Protein AF-A0A1G3AEY8-F1 (afdb_monomer)

Secondary structure (DSSP, 8-state):
-HHHHSPSSSHHHHHHHHHHHHS-S-HHHHHHHHHHHHHHHHHHHHHHHHHHHHHHS-TTTHHHHHHHHTSTTHHHHTTTSHHHHHHHHHHHHHHGGG--

Foldseek 3Di:
DLLLQADPQAVQNVVVVVVVVPDPDDVVVVVVVSVVSVVVNVVCQVVLLVQLCCQCPDPVCVVVVVVQVPDPRNVRRVSVRSSNVSSNVVVVVVVVVVVD

pLDDT: mean 81.92, std 4.72, range [55.81, 88.25]

Nearest PDB structures (foldseek):
  9cxj-assembly1_A  TM=3.294E-01  e=7.964E+00  Homo sapiens

Sequence (100 aa):
MLIGLVPKGNLTAATLSVILLGTRVNLATGMAGAVLFSWLGTFADPLTHRIGEALLTNRSLEPFWESVYQLPLAPWTGLHNTVVLGSLLLGLWLFWPVYR

Mean predicted aligned error: 6.07 Å

Radius of gyration: 14.14 Å; Cα contacts (8 Å, |Δi|>4): 101; chains: 1; bounding box: 26×32×38 Å

Structure (mmCIF, N/CA/C/O backbone):
data_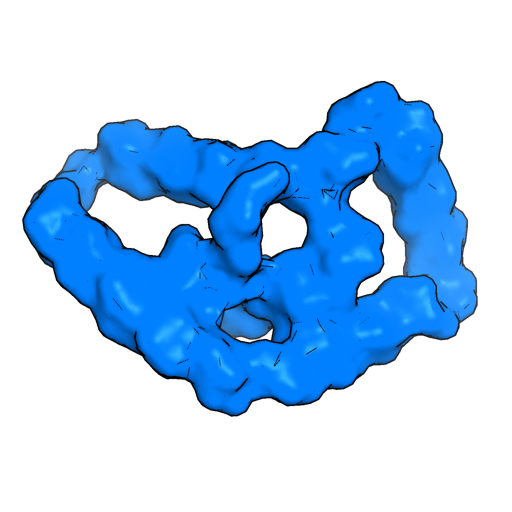AF-A0A1G3AEY8-F1
#
_entry.id   AF-A0A1G3AEY8-F1
#
loop_
_atom_site.group_PDB
_atom_site.id
_atom_site.type_symbol
_atom_site.label_atom_id
_atom_site.label_alt_id
_atom_site.label_comp_id
_atom_site.label_asym_id
_atom_site.label_entity_id
_atom_site.label_seq_id
_atom_site.pdbx_PDB_ins_code
_atom_site.Cartn_x
_atom_site.Cartn_y
_atom_site.Cartn_z
_atom_site.occupancy
_atom_site.B_iso_or_equiv
_atom_site.auth_seq_id
_atom_site.auth_comp_id
_atom_site.auth_asym_id
_atom_site.auth_atom_id
_atom_site.pdbx_PDB_model_num
ATOM 1 N N . MET A 1 1 ? 1.103 -10.801 6.610 1.00 72.06 1 MET A N 1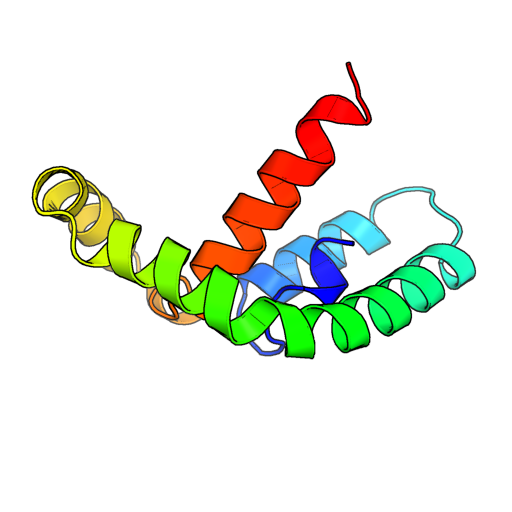
ATOM 2 C CA . MET A 1 1 ? 0.961 -10.955 5.144 1.00 72.06 1 MET A CA 1
ATOM 3 C C . MET A 1 1 ? 1.102 -9.604 4.453 1.00 72.06 1 MET A C 1
ATOM 5 O O . MET A 1 1 ? 2.149 -9.372 3.872 1.00 72.06 1 MET A O 1
ATOM 9 N N . LEU A 1 2 ? 0.141 -8.683 4.617 1.00 75.31 2 LEU A N 1
ATOM 10 C CA . LEU A 1 2 ? 0.150 -7.338 4.005 1.00 75.31 2 LEU A CA 1
ATOM 11 C C . LEU A 1 2 ? 1.463 -6.551 4.195 1.00 75.31 2 LEU A C 1
ATOM 13 O O . LEU A 1 2 ? 2.019 -6.055 3.228 1.00 75.31 2 LEU A O 1
ATOM 17 N N . ILE A 1 3 ? 2.013 -6.513 5.415 1.00 75.62 3 ILE A N 1
ATOM 18 C CA . ILE A 1 3 ? 3.281 -5.809 5.718 1.00 75.62 3 ILE A CA 1
ATOM 19 C C . ILE A 1 3 ? 4.485 -6.407 4.985 1.00 75.62 3 ILE A C 1
ATOM 21 O O . ILE A 1 3 ? 5.430 -5.694 4.675 1.00 75.62 3 ILE A O 1
ATOM 25 N N . GLY A 1 4 ? 4.465 -7.717 4.729 1.00 71.75 4 GLY A N 1
ATOM 26 C CA . GLY A 1 4 ? 5.545 -8.381 4.006 1.00 71.75 4 GLY A CA 1
ATOM 27 C C . GLY A 1 4 ? 5.517 -8.057 2.515 1.00 71.75 4 GLY A C 1
ATOM 28 O O . GLY A 1 4 ? 6.575 -7.927 1.915 1.00 71.75 4 GLY A O 1
ATOM 29 N N . LEU A 1 5 ? 4.317 -7.897 1.946 1.00 71.38 5 LEU A N 1
ATOM 30 C CA . LEU A 1 5 ? 4.097 -7.740 0.507 1.00 71.38 5 LEU A CA 1
ATOM 31 C C . LEU A 1 5 ? 4.331 -6.306 0.008 1.00 71.38 5 LEU A C 1
ATOM 33 O O . LEU A 1 5 ? 4.672 -6.112 -1.152 1.00 71.38 5 LEU A O 1
ATOM 37 N N . VAL A 1 6 ? 4.122 -5.306 0.868 1.00 78.12 6 VAL A N 1
ATOM 38 C CA . VAL A 1 6 ? 4.255 -3.892 0.500 1.00 78.12 6 VAL A CA 1
ATOM 39 C C . VAL A 1 6 ? 5.727 -3.454 0.581 1.00 78.12 6 VAL A C 1
ATOM 41 O O . VAL A 1 6 ? 6.361 -3.654 1.623 1.00 78.12 6 VAL A O 1
ATOM 44 N N . PRO A 1 7 ? 6.278 -2.803 -0.465 1.00 73.19 7 PRO A N 1
ATOM 45 C CA . PRO A 1 7 ? 7.608 -2.205 -0.423 1.00 73.19 7 PRO A CA 1
ATOM 46 C C . PRO A 1 7 ? 7.794 -1.276 0.782 1.00 73.19 7 PRO A C 1
ATOM 48 O O . PRO A 1 7 ? 6.945 -0.435 1.088 1.00 73.19 7 PRO A O 1
ATOM 51 N N . LYS A 1 8 ? 8.929 -1.431 1.468 1.00 69.56 8 LYS A N 1
ATOM 52 C CA . LYS A 1 8 ? 9.257 -0.706 2.703 1.00 69.56 8 LYS A CA 1
ATOM 53 C C . LYS A 1 8 ? 9.723 0.713 2.356 1.00 69.56 8 LYS A C 1
ATOM 55 O O . LYS A 1 8 ? 10.453 0.887 1.387 1.00 69.56 8 LYS A O 1
ATOM 60 N N . GLY A 1 9 ? 9.344 1.710 3.159 1.00 69.81 9 GLY A N 1
ATOM 61 C CA . GLY A 1 9 ? 9.774 3.108 2.969 1.00 69.81 9 GLY A CA 1
ATOM 62 C C . GLY A 1 9 ? 8.672 4.088 2.556 1.00 69.81 9 GLY A C 1
ATOM 63 O O . GLY A 1 9 ? 8.969 5.227 2.220 1.00 69.81 9 GLY A O 1
ATOM 64 N N . ASN A 1 10 ? 7.408 3.671 2.603 1.00 82.69 10 ASN A N 1
ATOM 65 C CA . ASN A 1 10 ? 6.253 4.550 2.439 1.00 82.69 10 ASN A CA 1
ATOM 66 C C . ASN A 1 10 ? 5.400 4.572 3.722 1.00 82.69 10 ASN A C 1
ATOM 68 O O . ASN A 1 10 ? 5.484 3.671 4.565 1.00 82.69 10 ASN A O 1
ATOM 72 N N . LEU A 1 11 ? 4.559 5.599 3.873 1.00 80.38 11 LEU A N 1
ATOM 73 C CA . LEU A 1 11 ? 3.614 5.703 4.987 1.00 80.38 11 LEU A CA 1
ATOM 74 C C . LEU A 1 11 ? 2.653 4.525 5.018 1.00 80.38 11 LEU A C 1
ATOM 76 O O . LEU A 1 11 ? 2.242 4.133 6.099 1.00 80.38 11 LEU A O 1
ATOM 80 N N . THR A 1 12 ? 2.328 3.918 3.879 1.00 82.12 12 THR A N 1
ATOM 81 C CA . THR A 1 12 ? 1.415 2.775 3.863 1.00 82.12 12 THR A CA 1
ATOM 82 C C . THR A 1 12 ? 1.994 1.579 4.627 1.00 82.12 12 THR A C 1
ATOM 84 O O . THR A 1 12 ? 1.318 0.987 5.468 1.00 82.12 12 THR A O 1
ATOM 87 N N . ALA A 1 13 ? 3.275 1.271 4.431 1.00 82.44 13 ALA A N 1
ATOM 88 C CA . ALA A 1 13 ? 3.992 0.250 5.184 1.00 82.44 13 ALA A CA 1
ATOM 89 C C . ALA A 1 13 ? 4.100 0.618 6.673 1.00 82.44 13 ALA A C 1
ATOM 91 O O . ALA A 1 13 ? 3.956 -0.255 7.534 1.00 82.44 13 ALA A O 1
ATOM 92 N N . ALA A 1 14 ? 4.304 1.902 6.990 1.00 83.12 14 ALA A N 1
ATOM 93 C CA . ALA A 1 14 ? 4.325 2.382 8.370 1.00 83.12 14 ALA A CA 1
ATOM 94 C C . ALA A 1 14 ? 2.956 2.213 9.052 1.00 83.12 14 ALA A C 1
ATOM 96 O O . ALA A 1 14 ? 2.883 1.636 10.135 1.00 83.12 14 ALA A O 1
ATOM 97 N N . THR A 1 15 ? 1.864 2.621 8.402 1.00 83.12 15 THR A N 1
ATOM 98 C CA . THR A 1 15 ? 0.492 2.463 8.901 1.00 83.12 15 THR A CA 1
ATOM 99 C C . THR A 1 15 ? 0.149 0.994 9.120 1.00 83.12 15 THR A C 1
ATOM 101 O O . THR A 1 15 ? -0.345 0.637 10.188 1.00 83.12 15 THR A O 1
ATOM 104 N N . LEU A 1 16 ? 0.468 0.117 8.163 1.00 83.56 16 LEU A N 1
ATOM 105 C CA . LEU A 1 16 ? 0.266 -1.324 8.328 1.00 83.56 16 LEU A CA 1
ATOM 106 C C . LEU A 1 16 ? 1.068 -1.875 9.517 1.00 83.56 16 LEU A C 1
ATOM 108 O O . LEU A 1 16 ? 0.541 -2.668 10.296 1.00 83.56 16 LEU A O 1
ATOM 112 N N . SER A 1 17 ? 2.311 -1.425 9.696 1.00 80.94 17 SER A N 1
ATOM 113 C CA . SER A 1 17 ? 3.153 -1.831 10.829 1.00 80.94 17 SER A CA 1
ATOM 114 C C . SER A 1 17 ? 2.567 -1.384 12.169 1.00 80.94 17 SER A C 1
ATOM 116 O O . SER A 1 17 ? 2.536 -2.175 13.109 1.00 80.94 17 SER A O 1
ATOM 118 N N . VAL A 1 18 ? 2.036 -0.160 12.252 1.00 85.19 18 VAL A N 1
ATOM 119 C CA . VAL A 1 18 ? 1.329 0.338 13.444 1.00 85.19 18 VAL A CA 1
ATOM 120 C C . VAL A 1 18 ? 0.101 -0.524 13.754 1.00 85.19 18 VAL A C 1
ATOM 122 O O . VAL A 1 18 ? -0.107 -0.884 14.910 1.00 85.19 18 VAL A O 1
ATOM 125 N N . ILE A 1 19 ? -0.673 -0.926 12.740 1.00 84.12 19 ILE A N 1
ATOM 126 C CA . ILE A 1 19 ? -1.837 -1.811 12.920 1.00 84.12 19 ILE A CA 1
ATOM 127 C C . ILE A 1 19 ? -1.416 -3.186 13.469 1.00 84.12 19 ILE A C 1
ATOM 129 O O . ILE A 1 19 ? -2.062 -3.717 14.377 1.00 84.12 19 ILE A O 1
ATOM 133 N N . LEU A 1 20 ? -0.319 -3.764 12.967 1.00 81.50 20 LEU A N 1
ATOM 134 C CA . LEU A 1 20 ? 0.202 -5.035 13.486 1.00 81.50 20 LEU A CA 1
ATOM 135 C C . LEU A 1 20 ? 0.700 -4.906 14.928 1.00 81.50 20 LEU A C 1
ATOM 137 O O . LEU A 1 20 ? 0.431 -5.779 15.743 1.00 81.50 20 LEU A O 1
ATOM 141 N N . LEU A 1 21 ? 1.403 -3.823 15.256 1.00 80.94 21 LEU A N 1
ATOM 142 C CA . LEU A 1 21 ? 1.885 -3.583 16.619 1.00 80.94 21 LEU A CA 1
ATOM 143 C C . LEU A 1 21 ? 0.737 -3.301 17.600 1.00 80.94 21 LEU A C 1
ATOM 145 O O . LEU A 1 21 ? 0.840 -3.640 18.776 1.00 80.94 21 LEU A O 1
ATOM 149 N N . GLY A 1 22 ? -0.357 -2.703 17.124 1.00 81.75 22 GLY A N 1
ATOM 150 C CA . GLY A 1 22 ? -1.557 -2.433 17.918 1.00 81.75 22 GLY A CA 1
ATOM 151 C C . GLY A 1 22 ? -2.466 -3.648 18.126 1.00 81.75 22 GLY A C 1
ATOM 152 O O . GLY A 1 22 ? -3.350 -3.610 18.983 1.00 81.75 22 GLY A O 1
ATOM 153 N N . THR A 1 23 ? -2.274 -4.736 17.376 1.00 80.25 23 THR A N 1
ATOM 154 C CA . THR A 1 23 ? -3.048 -5.971 17.552 1.00 80.25 23 THR A CA 1
ATOM 155 C C . THR A 1 23 ? -2.376 -6.893 18.571 1.00 80.25 23 THR A C 1
ATOM 157 O O . THR A 1 23 ? -1.155 -6.998 18.632 1.00 80.25 23 THR A O 1
ATOM 160 N N . ARG A 1 24 ? -3.169 -7.606 19.390 1.00 77.88 24 ARG A N 1
ATOM 161 C CA . ARG A 1 24 ? -2.659 -8.573 20.390 1.00 77.88 24 ARG A CA 1
ATOM 162 C C . ARG A 1 24 ? -2.204 -9.894 19.753 1.00 77.88 24 ARG A C 1
ATOM 164 O O . ARG A 1 24 ? -2.584 -10.973 20.200 1.00 77.88 24 ARG A O 1
ATOM 171 N N . VAL A 1 25 ? -1.437 -9.818 18.673 1.00 78.94 25 VAL A N 1
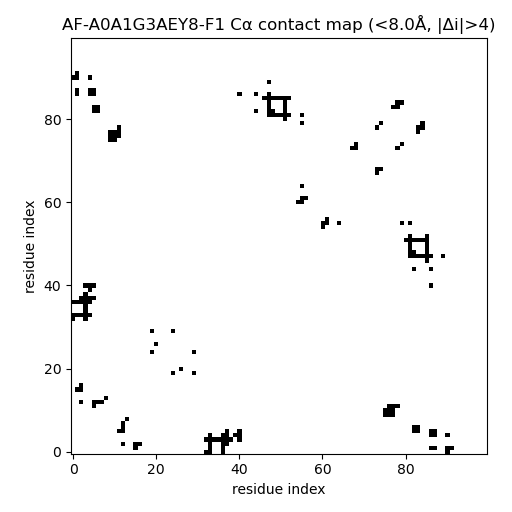ATOM 172 C CA . VAL A 1 25 ? -0.874 -10.986 17.990 1.00 78.94 25 VAL A CA 1
ATOM 173 C C . VAL A 1 25 ? 0.523 -11.245 18.544 1.00 78.94 25 VAL A C 1
ATOM 175 O O . VAL A 1 25 ? 1.232 -10.319 18.933 1.00 78.94 25 VAL A O 1
ATOM 178 N N . ASN A 1 26 ? 0.943 -12.511 18.583 1.00 84.75 26 ASN A N 1
ATOM 179 C CA . ASN A 1 26 ? 2.321 -12.841 18.926 1.00 84.75 26 ASN A CA 1
ATOM 180 C C . ASN A 1 26 ? 3.272 -12.192 17.908 1.00 84.75 26 ASN A C 1
ATOM 182 O O . ASN A 1 26 ? 3.267 -12.541 16.723 1.00 84.75 26 ASN A O 1
ATOM 186 N N . LEU A 1 27 ? 4.101 -11.263 18.390 1.00 78.69 27 LEU A N 1
ATOM 187 C CA . LEU A 1 27 ? 5.023 -10.496 17.561 1.00 78.69 27 LEU A CA 1
ATOM 188 C C . LEU A 1 27 ? 5.993 -11.404 16.792 1.00 78.69 27 LEU A C 1
ATOM 190 O O . LEU A 1 27 ? 6.287 -11.127 15.632 1.00 78.69 27 LEU A O 1
ATOM 194 N N . ALA A 1 28 ? 6.426 -12.522 17.387 1.00 83.06 28 ALA A N 1
ATOM 195 C CA . ALA A 1 28 ? 7.308 -13.483 16.729 1.00 83.06 28 ALA A CA 1
ATOM 196 C C . ALA A 1 28 ? 6.636 -14.116 15.500 1.00 83.06 28 ALA A C 1
ATOM 198 O O . ALA A 1 28 ? 7.231 -14.182 14.426 1.00 83.06 28 ALA A O 1
ATOM 199 N N . THR A 1 29 ? 5.367 -14.513 15.623 1.00 81.94 29 THR A N 1
ATOM 200 C CA . THR A 1 29 ? 4.581 -15.060 14.506 1.00 81.94 29 THR A CA 1
ATOM 201 C C . THR A 1 29 ? 4.292 -13.988 13.453 1.00 81.94 29 THR A C 1
ATOM 203 O O . THR A 1 29 ? 4.379 -14.258 12.254 1.00 81.94 29 THR A O 1
ATOM 206 N N . GLY A 1 30 ? 4.008 -12.753 13.882 1.00 80.62 30 GLY A N 1
ATOM 207 C CA . GLY A 1 30 ? 3.812 -11.609 12.989 1.00 80.62 30 GLY A CA 1
ATOM 208 C C . GLY A 1 30 ? 5.057 -11.285 12.158 1.00 80.62 30 GLY A C 1
ATOM 209 O O . GLY A 1 30 ? 4.960 -11.120 10.940 1.00 80.62 30 GLY A O 1
ATOM 210 N N . MET A 1 31 ? 6.231 -11.261 12.793 1.00 79.75 31 MET A N 1
ATOM 211 C CA . MET A 1 31 ? 7.517 -11.034 12.128 1.00 79.75 31 MET A CA 1
ATOM 212 C C . MET A 1 31 ? 7.909 -12.197 11.215 1.00 79.75 31 MET A C 1
ATOM 214 O O . MET A 1 31 ? 8.307 -11.955 10.077 1.00 79.75 31 MET A O 1
ATOM 218 N N . ALA A 1 32 ? 7.736 -13.447 11.657 1.00 84.00 32 ALA A N 1
ATOM 219 C CA . ALA A 1 32 ? 7.980 -14.623 10.820 1.00 84.00 32 ALA A CA 1
ATOM 220 C C . ALA A 1 32 ? 7.113 -14.592 9.552 1.00 84.00 32 ALA A C 1
ATOM 222 O O . ALA A 1 32 ? 7.612 -14.785 8.443 1.00 84.00 32 ALA A O 1
ATOM 223 N N . GLY A 1 33 ? 5.830 -14.247 9.697 1.00 83.12 33 GLY A N 1
ATOM 224 C CA . GLY A 1 33 ? 4.946 -14.009 8.563 1.00 83.12 33 GLY A CA 1
ATOM 225 C C . GLY A 1 33 ? 5.453 -12.876 7.668 1.00 83.12 33 GLY A C 1
ATOM 226 O O . GLY A 1 33 ? 5.525 -13.043 6.456 1.00 83.12 33 GLY A O 1
ATOM 227 N N . ALA A 1 34 ? 5.841 -11.727 8.223 1.00 81.50 34 ALA A N 1
ATOM 228 C CA . ALA A 1 34 ? 6.356 -10.614 7.421 1.00 81.50 34 ALA A CA 1
ATOM 229 C C . ALA A 1 34 ? 7.577 -11.015 6.572 1.00 81.50 34 ALA A C 1
ATOM 231 O O . ALA A 1 34 ? 7.616 -10.680 5.392 1.00 81.50 34 ALA A O 1
ATOM 232 N N . VAL A 1 35 ? 8.517 -11.785 7.129 1.00 83.44 35 VAL A N 1
ATOM 233 C CA . VAL A 1 35 ? 9.701 -12.273 6.401 1.00 83.44 35 VAL A CA 1
ATOM 234 C C . VAL A 1 35 ? 9.312 -13.222 5.266 1.00 83.44 35 VAL A C 1
ATOM 236 O O . VAL A 1 35 ? 9.732 -13.011 4.128 1.00 83.44 35 VAL A O 1
ATOM 239 N N . LEU A 1 36 ? 8.469 -14.221 5.546 1.00 85.00 36 LEU A N 1
ATOM 240 C CA . LEU A 1 36 ? 8.005 -15.177 4.534 1.00 85.00 36 LEU A CA 1
ATOM 241 C C . LEU A 1 36 ? 7.275 -14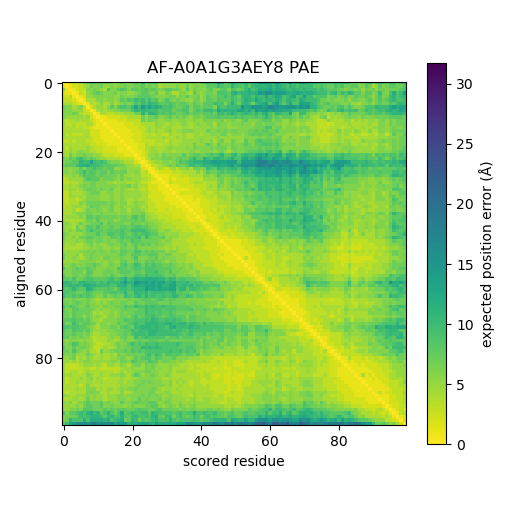.471 3.385 1.00 85.00 36 LEU A C 1
ATOM 243 O O . LEU A 1 36 ? 7.554 -14.725 2.215 1.00 85.00 36 LEU A O 1
ATOM 247 N N . PHE A 1 37 ? 6.372 -13.545 3.713 1.00 81.81 37 PHE A N 1
ATOM 248 C CA . PHE A 1 37 ? 5.610 -12.801 2.712 1.00 81.81 37 PHE A CA 1
ATOM 249 C C . PHE A 1 37 ? 6.433 -11.734 1.985 1.00 81.81 37 PHE A C 1
ATOM 251 O O . PHE A 1 37 ? 6.100 -11.435 0.847 1.00 81.81 37 PHE A O 1
ATOM 258 N N . SER A 1 38 ? 7.513 -11.202 2.568 1.00 80.12 38 SER A N 1
ATOM 259 C CA . SER A 1 38 ? 8.472 -10.376 1.818 1.00 80.12 38 SER A CA 1
ATOM 260 C C . SER A 1 38 ? 9.229 -11.175 0.771 1.00 80.12 38 SER A C 1
ATOM 262 O O . SER A 1 38 ? 9.414 -10.683 -0.335 1.00 80.12 38 SER A O 1
ATOM 264 N N . TRP A 1 39 ? 9.621 -12.410 1.082 1.00 82.38 39 TRP A N 1
ATOM 265 C CA . TRP A 1 39 ? 10.284 -13.266 0.102 1.00 82.38 39 TRP A CA 1
ATOM 266 C C . TRP A 1 39 ? 9.334 -13.693 -1.027 1.00 82.38 39 TRP A C 1
ATOM 268 O O . TRP A 1 39 ? 9.685 -13.611 -2.201 1.00 82.38 39 TRP A O 1
ATOM 278 N N . LEU A 1 40 ? 8.096 -14.069 -0.687 1.00 81.12 40 LEU A N 1
ATOM 279 C CA . LEU A 1 40 ? 7.052 -14.355 -1.680 1.00 81.12 40 LEU A CA 1
ATOM 280 C C . LEU A 1 40 ? 6.645 -13.111 -2.482 1.00 81.12 40 LEU A C 1
ATOM 282 O O . LEU A 1 40 ? 6.338 -13.222 -3.667 1.00 81.12 40 LEU A O 1
ATOM 286 N N . GLY A 1 41 ? 6.667 -11.936 -1.849 1.00 79.31 41 GLY A N 1
ATOM 287 C CA . GLY A 1 41 ? 6.378 -10.650 -2.477 1.00 79.31 41 GLY A CA 1
ATOM 288 C C . GLY 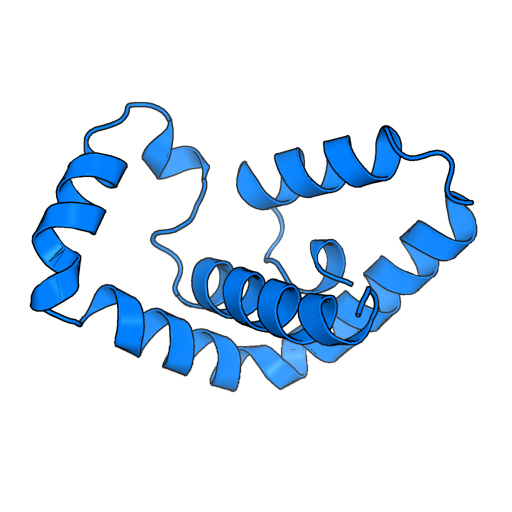A 1 41 ? 7.272 -10.395 -3.681 1.00 79.31 41 GLY A C 1
ATOM 289 O O . GLY A 1 41 ? 6.753 -10.102 -4.748 1.00 79.31 41 GLY A O 1
ATOM 290 N N . THR A 1 42 ? 8.573 -10.671 -3.570 1.00 79.94 42 THR A N 1
ATOM 291 C CA . THR A 1 42 ? 9.526 -10.506 -4.680 1.00 79.94 42 THR A CA 1
ATOM 292 C C . THR A 1 42 ? 9.152 -11.312 -5.930 1.00 79.94 42 THR A C 1
ATOM 294 O O . THR A 1 42 ? 9.363 -10.858 -7.051 1.00 79.94 42 THR A O 1
ATOM 297 N N . PHE A 1 43 ? 8.554 -12.495 -5.765 1.00 82.44 43 PHE A N 1
ATOM 298 C CA . PHE A 1 43 ? 8.043 -13.284 -6.894 1.00 82.44 43 PHE A CA 1
ATOM 299 C C . PHE A 1 43 ? 6.707 -12.757 -7.429 1.00 82.44 43 PHE A C 1
ATOM 301 O O . PHE A 1 43 ? 6.414 -12.902 -8.615 1.00 82.44 43 PHE A O 1
ATOM 308 N N . ALA A 1 44 ? 5.893 -12.157 -6.562 1.00 80.31 44 ALA A N 1
ATOM 309 C CA . ALA A 1 44 ? 4.616 -11.552 -6.916 1.00 80.31 44 ALA A CA 1
ATOM 310 C C . ALA A 1 44 ? 4.753 -10.126 -7.485 1.00 80.31 44 ALA A C 1
ATOM 312 O O . ALA A 1 44 ? 3.786 -9.626 -8.060 1.00 80.31 44 ALA A O 1
ATOM 313 N N . ASP A 1 45 ? 5.926 -9.492 -7.382 1.00 82.06 45 ASP A N 1
ATOM 314 C CA . ASP A 1 45 ? 6.190 -8.119 -7.833 1.00 82.06 45 ASP A CA 1
ATOM 315 C C . ASP A 1 45 ? 5.782 -7.841 -9.296 1.00 82.06 45 ASP A C 1
ATOM 317 O O . ASP A 1 45 ? 5.142 -6.819 -9.552 1.00 82.06 45 ASP A O 1
ATOM 321 N N . PRO A 1 46 ? 6.039 -8.726 -10.282 1.00 84.25 46 PRO A N 1
ATOM 322 C CA . PRO A 1 46 ? 5.573 -8.504 -11.654 1.00 84.25 46 PRO A CA 1
ATOM 323 C C . PRO A 1 46 ? 4.041 -8.512 -11.782 1.00 84.25 46 PRO A C 1
ATOM 325 O O . PRO A 1 46 ? 3.479 -7.824 -12.637 1.00 84.25 46 PRO A O 1
ATOM 328 N N . LEU A 1 47 ? 3.350 -9.292 -10.943 1.00 84.75 47 LEU A N 1
ATOM 329 C CA . LEU A 1 47 ? 1.887 -9.367 -10.928 1.00 84.75 47 LEU A CA 1
ATOM 330 C C . LEU A 1 47 ? 1.285 -8.135 -10.252 1.00 84.75 47 LEU A C 1
ATOM 332 O O . LEU A 1 47 ?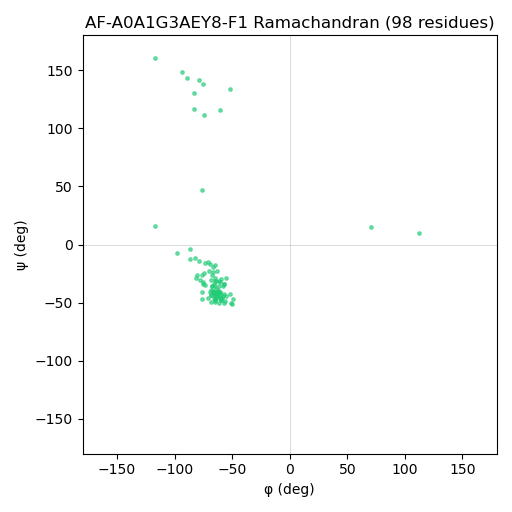 0.368 -7.525 -10.801 1.00 84.75 47 LEU A O 1
ATOM 336 N N . THR A 1 48 ? 1.813 -7.743 -9.090 1.00 84.88 48 THR A N 1
ATOM 337 C CA . THR A 1 48 ? 1.372 -6.537 -8.375 1.00 84.88 48 THR A CA 1
ATOM 338 C C . THR A 1 48 ? 1.630 -5.288 -9.212 1.00 84.88 48 THR A C 1
ATOM 340 O O . THR A 1 48 ? 0.747 -4.436 -9.290 1.00 84.88 48 THR A O 1
ATOM 343 N N . HIS A 1 49 ? 2.764 -5.213 -9.918 1.00 86.31 49 HIS A N 1
ATOM 344 C CA . HIS A 1 49 ? 3.063 -4.125 -10.848 1.00 86.31 49 HIS A CA 1
ATOM 345 C C . HIS A 1 49 ? 1.985 -3.982 -11.927 1.00 86.31 49 HIS A C 1
ATOM 347 O O . HIS A 1 49 ? 1.441 -2.895 -12.096 1.00 86.31 49 HIS A O 1
ATOM 353 N N . ARG A 1 50 ? 1.614 -5.080 -12.599 1.00 86.62 50 ARG A N 1
ATOM 354 C CA . ARG A 1 50 ? 0.581 -5.074 -13.651 1.00 86.62 50 ARG A CA 1
ATOM 355 C C . ARG A 1 50 ? -0.796 -4.667 -13.136 1.00 86.62 50 ARG A C 1
ATOM 357 O O . ARG A 1 50 ? -1.506 -3.921 -13.803 1.00 86.62 50 ARG A O 1
ATOM 364 N N . ILE A 1 51 ? -1.177 -5.148 -11.953 1.00 85.75 51 ILE A N 1
ATOM 365 C CA . ILE A 1 51 ? -2.458 -4.789 -11.325 1.00 85.75 51 ILE A CA 1
ATOM 366 C C . ILE A 1 51 ? -2.472 -3.300 -10.966 1.00 85.75 51 ILE A C 1
ATOM 368 O O . ILE A 1 51 ? -3.442 -2.604 -11.260 1.00 85.75 51 ILE A O 1
ATOM 372 N N . GLY A 1 52 ? -1.395 -2.804 -10.352 1.00 84.81 52 GLY A N 1
ATOM 373 C CA . GLY A 1 52 ? -1.274 -1.394 -9.996 1.00 84.81 52 GLY A CA 1
ATOM 374 C C . GLY A 1 52 ? -1.245 -0.485 -11.221 1.00 84.81 52 GLY A C 1
ATOM 375 O O . GLY A 1 52 ? -1.925 0.535 -11.233 1.00 84.81 52 GLY A O 1
ATOM 376 N N . GLU A 1 53 ? -0.517 -0.875 -12.267 1.00 87.19 53 GLU A N 1
ATOM 377 C CA . GLU A 1 53 ? -0.456 -0.152 -13.539 1.00 87.19 53 GLU A CA 1
ATOM 378 C C . GLU A 1 53 ? -1.841 -0.051 -14.178 1.00 87.19 53 GLU A C 1
ATOM 380 O O . GLU A 1 53 ? -2.266 1.050 -14.524 1.00 87.19 53 GLU A O 1
ATOM 385 N N . ALA A 1 54 ? -2.585 -1.159 -14.249 1.00 86.31 54 ALA A N 1
ATOM 386 C CA . ALA A 1 54 ? -3.942 -1.176 -14.791 1.00 86.31 54 ALA A CA 1
ATOM 387 C C . ALA A 1 54 ? -4.913 -0.273 -14.008 1.00 86.31 54 ALA A C 1
ATOM 389 O O . ALA A 1 54 ? -5.825 0.300 -14.599 1.00 86.31 54 ALA A O 1
ATOM 390 N N . LEU A 1 55 ? -4.725 -0.117 -12.692 1.00 85.31 55 LEU A N 1
ATOM 391 C CA . LEU A 1 55 ? -5.529 0.799 -11.876 1.00 85.31 55 LEU A CA 1
ATOM 392 C C . LEU A 1 55 ? -5.147 2.269 -12.065 1.00 85.31 55 LEU A C 1
ATOM 394 O O . LEU A 1 55 ? -6.030 3.126 -12.094 1.00 85.31 55 LEU A O 1
ATOM 398 N N . LEU A 1 56 ? -3.849 2.559 -12.149 1.00 85.50 56 LEU A N 1
ATOM 399 C CA . LEU A 1 56 ? -3.326 3.923 -12.264 1.00 85.50 56 LEU A CA 1
ATOM 400 C C . LEU A 1 56 ? -3.523 4.503 -13.668 1.00 85.50 56 LEU A C 1
ATOM 402 O O . LEU A 1 56 ? -3.747 5.699 -13.805 1.00 85.50 56 LEU A O 1
ATOM 406 N N . THR A 1 57 ? -3.486 3.668 -14.708 1.00 86.44 57 THR A N 1
ATOM 407 C CA . THR A 1 57 ? -3.708 4.099 -16.103 1.00 86.44 57 THR A CA 1
ATOM 408 C C . THR A 1 57 ? -5.180 4.124 -16.516 1.00 86.44 57 THR A C 1
ATOM 410 O O . THR A 1 57 ? -5.509 4.555 -17.624 1.00 86.44 57 THR A O 1
ATOM 413 N N . ASN A 1 58 ? -6.096 3.688 -15.648 1.00 86.94 58 ASN A N 1
ATOM 414 C CA . ASN A 1 58 ? -7.518 3.709 -15.953 1.00 86.94 58 ASN A CA 1
ATOM 415 C C . ASN A 1 58 ? -8.078 5.138 -15.868 1.00 86.94 58 ASN A C 1
ATOM 417 O O . ASN A 1 58 ? -8.242 5.689 -14.780 1.00 86.94 58 ASN A O 1
ATOM 421 N N . ARG A 1 59 ? -8.462 5.700 -17.021 1.00 82.69 59 ARG A N 1
ATOM 422 C CA . ARG A 1 59 ? -9.045 7.050 -17.142 1.00 82.69 59 ARG A CA 1
ATOM 423 C C . ARG A 1 59 ? -10.290 7.271 -16.280 1.00 82.69 59 ARG A C 1
ATOM 425 O O . ARG A 1 59 ? -10.544 8.385 -15.846 1.00 82.69 59 ARG A O 1
ATOM 432 N N . SER A 1 60 ? -11.071 6.229 -15.990 1.00 87.69 60 SER A N 1
ATOM 433 C CA . SER A 1 60 ? -12.242 6.368 -15.110 1.00 87.69 60 SER A CA 1
ATOM 434 C C . SER A 1 60 ? -11.868 6.621 -13.646 1.00 87.69 60 SER A C 1
ATOM 436 O O . SER A 1 60 ? -12.683 7.151 -12.897 1.00 87.69 60 SER A O 1
ATOM 438 N N . LEU A 1 61 ? -10.653 6.243 -13.234 1.00 85.06 61 LEU A N 1
ATOM 439 C CA . LEU A 1 61 ? -10.132 6.433 -11.877 1.00 85.06 61 LEU A CA 1
ATOM 440 C C . LEU A 1 61 ? -9.231 7.669 -11.757 1.00 85.06 61 LEU A C 1
ATOM 442 O O . LEU A 1 61 ? -8.863 8.045 -10.649 1.00 85.06 61 LEU A O 1
ATOM 446 N N . GLU A 1 62 ? -8.908 8.325 -12.870 1.00 83.38 62 GLU A N 1
ATOM 447 C CA . GLU A 1 62 ? -8.113 9.555 -12.924 1.00 83.38 62 GLU A CA 1
ATOM 448 C C . GLU A 1 62 ? -8.621 10.657 -11.968 1.00 83.38 62 GLU A C 1
ATOM 450 O O . GLU A 1 62 ? -7.834 11.081 -11.122 1.00 83.38 62 GLU A O 1
ATOM 455 N N . PRO A 1 63 ? -9.920 11.038 -11.945 1.00 86.25 63 PRO A N 1
ATOM 456 C CA . PRO A 1 63 ? -10.401 12.066 -11.013 1.00 86.25 63 PRO A CA 1
ATOM 457 C C . PRO A 1 63 ? -10.306 11.641 -9.537 1.00 86.25 63 PRO A C 1
ATOM 459 O O . PRO A 1 63 ? -10.135 12.476 -8.647 1.00 86.25 63 PRO A O 1
ATOM 462 N N . PHE A 1 64 ? -10.387 10.336 -9.252 1.00 87.06 64 PHE A N 1
ATOM 463 C CA . PHE A 1 64 ? -10.165 9.818 -7.903 1.00 87.06 64 PHE A CA 1
ATOM 464 C C . PHE A 1 64 ? -8.697 9.984 -7.503 1.00 87.06 64 PHE A C 1
ATOM 466 O O . PHE A 1 64 ? -8.410 10.545 -6.443 1.00 87.06 64 PHE A O 1
ATOM 473 N N . TRP A 1 65 ? -7.769 9.562 -8.363 1.00 86.12 65 TRP A N 1
ATOM 474 C CA . TRP A 1 65 ? -6.337 9.702 -8.113 1.00 86.12 65 TRP A CA 1
ATOM 475 C C . TRP A 1 65 ? -5.915 11.165 -7.977 1.00 86.12 65 TRP A C 1
ATOM 477 O O . TRP A 1 65 ? -5.166 11.482 -7.056 1.00 86.12 65 TRP A O 1
ATOM 487 N N . GLU A 1 66 ? -6.445 12.067 -8.803 1.00 85.81 66 GLU A N 1
ATOM 488 C CA . GLU A 1 66 ? -6.200 13.509 -8.684 1.00 85.81 66 GLU A CA 1
ATOM 489 C C . GLU A 1 66 ? -6.589 14.044 -7.302 1.00 85.81 66 GLU A C 1
ATOM 491 O O . GLU A 1 66 ? -5.778 14.696 -6.643 1.00 85.81 66 GLU A O 1
ATOM 496 N N . SER A 1 67 ? -7.791 13.711 -6.820 1.00 87.94 67 SER A N 1
ATOM 497 C CA . SER A 1 67 ? -8.253 14.143 -5.493 1.00 87.94 67 SER A CA 1
ATOM 498 C C . SER A 1 67 ? -7.371 13.613 -4.354 1.00 87.94 67 SER A C 1
ATOM 500 O O . SER A 1 67 ? -7.106 14.322 -3.382 1.00 87.94 67 SER A O 1
ATOM 502 N N . VAL A 1 68 ? -6.859 12.384 -4.489 1.00 84.06 68 VAL A N 1
ATOM 503 C CA . VAL A 1 68 ? -5.949 11.774 -3.513 1.00 84.06 68 VAL A CA 1
ATOM 504 C C . VAL A 1 68 ? -4.588 12.461 -3.561 1.00 84.06 68 VAL A C 1
ATOM 506 O O . VAL A 1 68 ? -4.063 12.809 -2.508 1.00 84.06 68 VAL A O 1
ATOM 509 N N . TYR A 1 69 ? -4.024 12.699 -4.748 1.00 85.44 69 TYR A N 1
ATOM 510 C CA . TYR A 1 69 ? -2.694 13.298 -4.906 1.00 85.44 69 TYR A CA 1
ATOM 511 C C . TYR A 1 69 ? -2.636 14.798 -4.602 1.00 85.44 69 TYR A C 1
ATOM 513 O O . TYR A 1 69 ? -1.550 15.314 -4.344 1.00 85.44 69 TYR A O 1
ATOM 521 N N . GLN A 1 70 ? -3.777 15.486 -4.551 1.00 88.25 70 GLN A N 1
ATOM 522 C CA . GLN A 1 70 ? -3.863 16.860 -4.047 1.00 88.25 70 GLN A CA 1
ATOM 523 C C . GLN A 1 70 ? -3.640 16.966 -2.528 1.00 88.25 70 GLN A C 1
ATOM 525 O O . GLN A 1 70 ? -3.363 18.055 -2.021 1.00 88.25 70 GLN A O 1
ATOM 530 N N . LEU A 1 71 ? -3.735 15.860 -1.781 1.00 87.06 71 LEU A N 1
ATOM 531 C CA . LEU A 1 71 ? -3.491 15.866 -0.342 1.00 87.06 71 LEU A CA 1
ATOM 532 C C . LEU A 1 71 ? -1.984 15.966 -0.039 1.00 87.06 71 LEU A C 1
ATOM 534 O O . LEU A 1 71 ? -1.185 15.229 -0.620 1.00 87.06 71 LEU A O 1
ATOM 538 N N . PRO A 1 72 ? -1.568 16.770 0.959 1.00 83.44 72 PRO A N 1
ATOM 539 C CA . PRO A 1 72 ? -0.151 16.963 1.291 1.00 83.44 72 PRO A CA 1
ATOM 540 C C . PRO A 1 72 ? 0.549 15.677 1.764 1.00 83.44 72 PRO A C 1
ATOM 542 O O . PRO A 1 72 ? 1.768 15.552 1.668 1.00 83.44 72 PRO A O 1
ATOM 545 N N . LEU A 1 73 ? -0.218 14.701 2.257 1.00 81.88 73 LEU A N 1
ATOM 546 C CA . LEU A 1 73 ? 0.280 13.402 2.719 1.00 81.88 73 LEU A CA 1
ATOM 547 C C . LEU A 1 73 ? 0.400 12.362 1.592 1.00 81.88 73 LEU A C 1
ATOM 549 O O . LEU A 1 73 ? 1.014 11.314 1.787 1.00 81.88 73 LEU A O 1
ATOM 553 N N . ALA A 1 74 ? -0.165 12.618 0.412 1.00 81.50 74 ALA A N 1
ATOM 554 C CA . ALA A 1 74 ? -0.239 11.641 -0.672 1.00 81.50 74 ALA A CA 1
ATOM 555 C C . ALA A 1 74 ? 1.115 11.209 -1.261 1.00 81.50 74 ALA A C 1
ATOM 557 O O . ALA A 1 74 ? 1.274 10.024 -1.557 1.00 81.50 74 ALA A O 1
ATOM 558 N N . PRO A 1 75 ? 2.137 12.080 -1.382 1.00 79.06 75 PRO A N 1
ATOM 559 C CA . PRO A 1 75 ? 3.461 11.637 -1.819 1.00 79.06 75 PRO A CA 1
ATOM 560 C C . PRO A 1 75 ? 4.072 10.613 -0.857 1.00 79.06 75 PRO A C 1
ATOM 562 O O . PRO A 1 75 ? 4.788 9.703 -1.270 1.00 79.06 75 PRO A O 1
ATOM 565 N N . TRP A 1 76 ? 3.741 10.734 0.429 1.00 80.94 76 TRP A N 1
ATOM 566 C CA . TRP A 1 76 ? 4.308 9.915 1.484 1.00 80.94 76 TRP A CA 1
ATOM 567 C C . TRP A 1 76 ? 3.643 8.537 1.568 1.00 80.94 76 TRP A C 1
ATOM 569 O O . TRP A 1 76 ? 4.292 7.584 1.989 1.00 80.94 76 TRP A O 1
ATOM 579 N N . THR A 1 77 ? 2.383 8.381 1.142 1.00 79.38 77 THR A N 1
ATOM 580 C CA . THR A 1 77 ? 1.706 7.067 1.109 1.00 79.38 77 THR A CA 1
ATOM 581 C C . THR A 1 77 ? 2.324 6.111 0.093 1.00 79.38 77 THR A C 1
ATOM 583 O O . THR A 1 77 ? 2.231 4.896 0.268 1.00 79.38 77 THR A O 1
ATOM 586 N N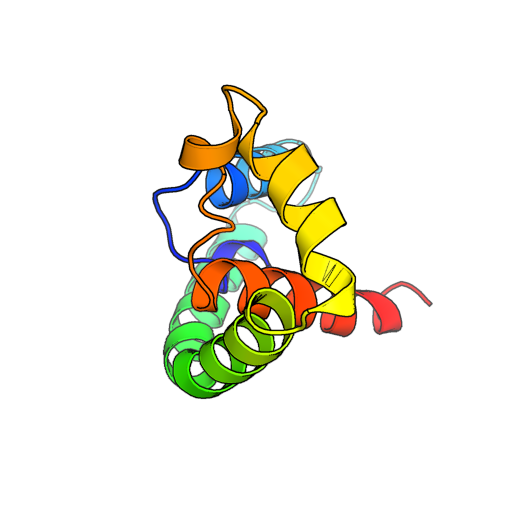 . GLY A 1 78 ? 3.011 6.623 -0.932 1.00 82.19 78 GLY A N 1
ATOM 587 C CA . GLY A 1 78 ? 3.659 5.797 -1.952 1.00 82.19 78 GLY A CA 1
ATOM 588 C C . GLY A 1 78 ? 2.673 5.095 -2.890 1.00 82.19 78 GLY A C 1
ATOM 589 O O . GLY A 1 78 ? 3.078 4.192 -3.613 1.00 82.19 78 GLY A O 1
ATOM 590 N N . LEU A 1 79 ? 1.397 5.506 -2.908 1.00 81.75 79 LEU A N 1
ATOM 591 C CA . LEU A 1 79 ? 0.355 4.915 -3.765 1.00 81.75 79 LEU A CA 1
ATOM 592 C C . LEU A 1 79 ? 0.605 5.132 -5.266 1.00 81.75 79 LEU A C 1
ATOM 594 O O . LEU A 1 79 ? 0.027 4.431 -6.083 1.00 81.75 79 LEU A O 1
ATOM 598 N N . HIS A 1 80 ? 1.475 6.081 -5.634 1.00 81.50 80 HIS A N 1
ATOM 599 C CA . HIS A 1 80 ? 1.951 6.260 -7.014 1.00 81.50 80 HIS A CA 1
ATOM 600 C C . HIS A 1 80 ? 2.804 5.085 -7.507 1.00 81.50 80 HIS A C 1
ATOM 602 O O . HIS A 1 80 ? 3.006 4.919 -8.707 1.00 81.50 80 HIS A O 1
ATOM 608 N N . ASN A 1 81 ? 3.336 4.274 -6.593 1.00 84.06 81 ASN A N 1
ATOM 609 C CA . ASN A 1 81 ? 4.082 3.085 -6.948 1.00 84.06 81 ASN A CA 1
ATOM 610 C C . ASN A 1 81 ? 3.096 1.940 -7.211 1.00 84.06 81 ASN A C 1
ATOM 612 O O . ASN A 1 81 ? 2.397 1.476 -6.308 1.00 84.06 81 ASN A O 1
ATOM 616 N N . THR A 1 82 ? 3.075 1.457 -8.451 1.00 85.75 82 THR A N 1
ATOM 617 C CA . THR A 1 82 ? 2.194 0.372 -8.902 1.00 85.75 82 THR A CA 1
ATOM 618 C C . THR A 1 82 ? 2.372 -0.908 -8.082 1.00 85.75 82 THR A C 1
ATOM 620 O O . THR A 1 82 ? 1.392 -1.592 -7.804 1.00 85.75 82 THR A O 1
ATOM 623 N N . VAL A 1 83 ? 3.587 -1.208 -7.612 1.00 83.56 83 VAL A N 1
ATOM 624 C CA . VAL A 1 83 ? 3.862 -2.378 -6.762 1.00 83.56 83 VAL A CA 1
ATOM 625 C C . VAL A 1 83 ? 3.241 -2.197 -5.377 1.00 83.56 83 VAL A C 1
ATOM 627 O O . VAL A 1 83 ? 2.645 -3.131 -4.844 1.00 83.56 83 VAL A O 1
ATOM 630 N N . VAL A 1 84 ? 3.311 -0.993 -4.799 1.00 83.38 84 VAL A N 1
ATOM 631 C CA . VAL A 1 84 ? 2.686 -0.665 -3.500 1.00 83.38 84 VAL A CA 1
ATOM 632 C C . VAL A 1 84 ? 1.166 -0.764 -3.601 1.00 83.38 84 VAL A C 1
ATOM 634 O O 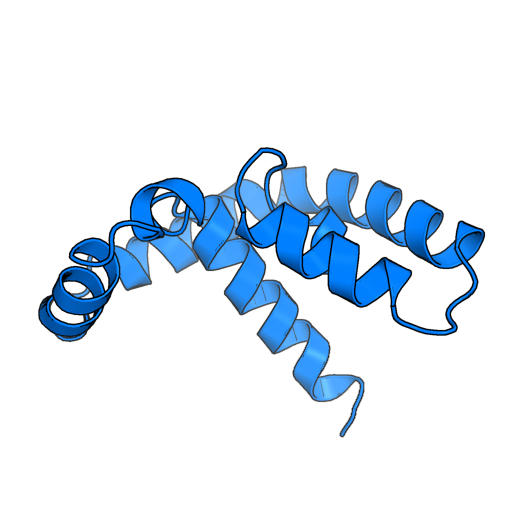. VAL A 1 84 ? 0.532 -1.425 -2.780 1.00 83.38 84 VAL A O 1
ATOM 637 N N . LEU A 1 85 ? 0.583 -0.160 -4.635 1.00 84.88 85 LEU A N 1
ATOM 638 C CA . LEU A 1 85 ? -0.858 -0.192 -4.858 1.00 84.88 85 LEU A CA 1
ATOM 639 C C . LEU A 1 85 ? -1.362 -1.616 -5.145 1.00 84.88 85 LEU A C 1
ATOM 641 O O . LEU A 1 85 ? -2.338 -2.072 -4.549 1.00 84.88 85 LEU A O 1
ATOM 645 N N . GLY A 1 86 ? -0.676 -2.336 -6.031 1.00 83.38 86 GLY A N 1
ATOM 646 C CA . GLY A 1 86 ? -1.034 -3.699 -6.402 1.00 83.38 86 GLY A CA 1
ATOM 647 C C . GLY A 1 86 ? -0.892 -4.683 -5.245 1.00 83.38 86 GLY A C 1
ATOM 648 O O . GLY A 1 86 ? -1.773 -5.516 -5.052 1.00 83.38 86 GLY A O 1
ATOM 649 N N . SER A 1 87 ? 0.167 -4.572 -4.437 1.00 84.56 87 SER A N 1
ATOM 650 C CA . SER A 1 87 ? 0.372 -5.426 -3.255 1.00 84.56 87 SER A CA 1
ATOM 651 C C . SER A 1 87 ? -0.657 -5.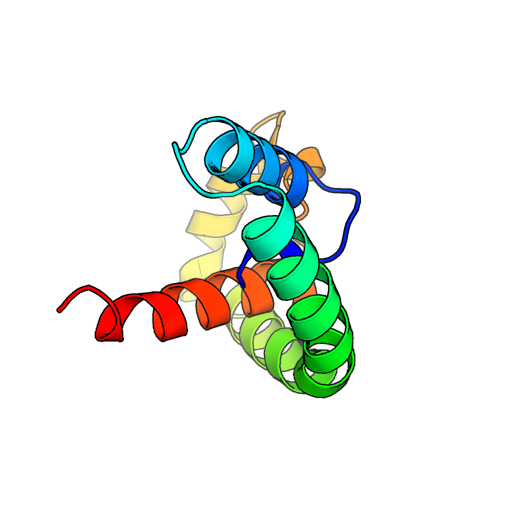164 -2.153 1.00 84.56 87 SER A C 1
ATOM 653 O O . SER A 1 87 ? -1.118 -6.117 -1.520 1.00 84.56 87 SER A O 1
ATOM 655 N N . LEU A 1 88 ? -1.084 -3.912 -1.962 1.00 84.12 88 LEU A N 1
ATOM 656 C CA . LEU A 1 88 ? -2.191 -3.575 -1.063 1.00 84.12 88 LEU A CA 1
ATOM 657 C C . LEU A 1 88 ? -3.497 -4.235 -1.493 1.00 84.12 88 LEU A C 1
ATOM 659 O O . LEU A 1 88 ? -4.152 -4.880 -0.676 1.00 84.12 88 LEU A O 1
ATOM 663 N N . LEU A 1 89 ? -3.861 -4.099 -2.769 1.00 85.38 89 LEU A N 1
ATOM 664 C CA . LEU A 1 89 ? -5.093 -4.678 -3.303 1.00 85.38 89 LEU A CA 1
ATOM 665 C C . LEU A 1 89 ? -5.062 -6.204 -3.270 1.00 85.38 89 LEU A C 1
ATOM 667 O O . LEU A 1 89 ? -6.029 -6.818 -2.822 1.00 85.38 89 LEU A O 1
ATOM 671 N N . LEU A 1 90 ? -3.946 -6.816 -3.678 1.00 83.88 90 LEU A N 1
ATOM 672 C CA . LEU A 1 90 ? -3.776 -8.267 -3.602 1.00 83.88 90 LEU A CA 1
ATOM 673 C C . LEU A 1 90 ? -3.874 -8.764 -2.167 1.00 83.88 90 LEU A C 1
ATOM 675 O O . LEU A 1 90 ? -4.560 -9.749 -1.909 1.00 83.88 90 LEU A O 1
ATOM 679 N N . GLY A 1 91 ? -3.225 -8.084 -1.224 1.00 82.38 91 GLY A N 1
ATOM 680 C CA . GLY A 1 91 ? -3.293 -8.472 0.175 1.00 82.38 91 GLY A CA 1
ATOM 681 C C . GLY A 1 91 ? -4.684 -8.276 0.783 1.00 82.38 91 GLY A C 1
ATOM 682 O O . GLY A 1 91 ? -5.099 -9.117 1.573 1.00 82.38 91 GLY A O 1
ATOM 683 N N . LEU A 1 92 ? -5.425 -7.231 0.397 1.00 83.50 92 LEU A N 1
ATOM 684 C CA . LEU A 1 92 ? -6.813 -7.024 0.828 1.00 83.50 92 LEU A CA 1
ATOM 685 C C . LEU A 1 92 ? -7.742 -8.105 0.253 1.00 83.50 92 LEU A C 1
ATOM 687 O O . LEU A 1 92 ? -8.591 -8.641 0.964 1.00 83.50 92 LEU A O 1
ATOM 691 N N . TRP A 1 93 ? -7.535 -8.477 -1.010 1.00 84.75 93 TRP A N 1
ATOM 692 C CA . TRP A 1 93 ? -8.266 -9.561 -1.660 1.00 84.75 93 TRP A CA 1
ATOM 693 C C . TRP A 1 93 ? -7.974 -10.920 -1.011 1.00 84.75 93 TRP A C 1
ATOM 695 O O . TRP A 1 93 ? -8.901 -11.677 -0.735 1.00 84.75 93 TRP A O 1
ATOM 705 N N . LEU A 1 94 ? -6.708 -11.203 -0.680 1.00 81.25 94 LEU A N 1
ATOM 706 C CA . LEU A 1 94 ? -6.315 -12.414 0.053 1.00 81.25 94 LEU A CA 1
ATOM 707 C C . LEU A 1 94 ? -6.821 -12.426 1.503 1.00 81.25 94 LEU A C 1
ATOM 709 O O . LEU A 1 94 ? -6.983 -13.496 2.083 1.00 81.25 94 LEU A O 1
ATOM 713 N N . PHE A 1 95 ? -7.051 -11.252 2.096 1.00 82.50 95 PHE A N 1
ATOM 714 C CA . PHE A 1 95 ? -7.584 -11.111 3.450 1.00 82.50 95 PHE A CA 1
ATOM 715 C C . PHE A 1 95 ? -9.088 -11.412 3.516 1.00 82.50 95 PHE A C 1
ATOM 717 O O . PHE A 1 95 ? -9.548 -11.992 4.495 1.00 82.50 95 PHE A O 1
ATOM 724 N N . TRP A 1 96 ? -9.847 -11.081 2.466 1.00 81.25 96 TRP A N 1
ATOM 725 C CA . TRP A 1 96 ? -11.297 -11.302 2.390 1.00 81.25 96 TRP A CA 1
ATOM 726 C C . TRP A 1 96 ? -11.768 -12.730 2.750 1.00 81.25 96 TRP A C 1
ATOM 728 O O . TRP A 1 96 ? -12.647 -12.853 3.602 1.00 81.25 96 TRP A O 1
ATOM 738 N N . PRO A 1 97 ? -11.218 -13.821 2.176 1.00 81.00 97 PRO A N 1
ATOM 739 C CA . PRO A 1 97 ? -11.672 -15.179 2.487 1.00 81.00 97 PRO A CA 1
ATOM 740 C C . PRO A 1 97 ? -11.284 -15.665 3.889 1.00 81.00 97 PRO A C 1
ATOM 742 O O . PRO A 1 97 ? -11.833 -16.660 4.342 1.00 81.00 97 PRO A O 1
ATOM 745 N N . VAL A 1 98 ? -10.344 -15.004 4.574 1.00 80.12 98 VAL A N 1
ATOM 746 C CA . VAL A 1 98 ? -9.870 -15.430 5.904 1.00 80.12 98 VAL A CA 1
ATOM 747 C C . VAL A 1 98 ? -10.880 -15.091 7.005 1.00 80.12 98 VAL A C 1
ATOM 749 O O . VAL A 1 98 ? -10.908 -15.759 8.034 1.00 80.12 98 VAL A O 1
ATOM 752 N N . TYR A 1 99 ? -11.710 -14.066 6.793 1.00 72.06 99 TYR A N 1
ATOM 753 C CA . TYR A 1 99 ? -12.646 -13.533 7.793 1.00 72.06 99 TYR A CA 1
ATOM 754 C C . TYR A 1 99 ? -14.118 -13.673 7.386 1.00 72.06 99 TYR A C 1
ATOM 756 O O . TYR A 1 99 ? -14.979 -13.001 7.956 1.00 72.06 99 TYR A O 1
ATOM 764 N N . ARG A 1 100 ? -14.398 -14.514 6.391 1.00 55.81 100 ARG A N 1
ATOM 765 C CA . ARG A 1 100 ? -15.754 -14.864 5.967 1.00 55.81 100 ARG A CA 1
ATOM 766 C C . ARG A 1 100 ? -16.199 -16.156 6.637 1.00 55.81 100 ARG A C 1
ATOM 768 O O . ARG A 1 100 ? -17.390 -16.214 7.006 1.00 55.81 100 ARG A O 1
#

Solvent-accessible surface area (backbone atoms only — not comparable to full-atom values): 5323 Å² total; per-residue (Å²): 82,56,64,16,37,28,64,83,90,26,47,50,38,51,52,47,48,51,54,56,70,72,40,99,61,62,62,68,60,53,50,53,38,24,54,55,27,33,60,53,25,67,73,43,40,71,57,18,29,53,52,14,43,59,55,70,69,32,74,90,42,42,69,57,49,52,63,50,60,70,38,92,60,35,78,46,41,36,61,88,38,27,42,38,39,14,25,50,52,51,36,53,59,64,47,52,76,77,79,109